Protein AF-U4TTM8-F1 (afdb_monomer_lite)

Secondary structure (DSSP, 8-state):
-HHHHHHHHHTTT-GGG--HHHHHHHHHHHHHHHHHHHHHHHHHHHHHHHHHHHHTT--STHHHHHHHHHHHHHHHHHHHHHHHHHHHHHS---HHHHHHHHHHHHHH-HHHHHHHHHHHHHHHHHHHH-GGGTTTHHHHHHHHHHHHHHHHHHHHHHHHHHT-

Radius of gyration: 18.99 Å; chains: 1; bounding box: 49×31×63 Å

Foldseek 3Di:
DQLVVVLCVVCVPVPVPSPPVNSVVSVVVVVVVLVVLVVVLVVVLVVLVVVLVVLVVDDDPVSVVVNVVSVVCNLLSVQLSLQLSVQCRPVVDDSVVSSVLSVVLCVVDVVLSVVLSVVLVVLVVVCVVVVVCVPPPSVVVNNVSSCVSCVVSVVVVVVVVVVD

Organism: NCBI:txid1231336

Sequence (164 aa):
MRAITELYLDSQSDYQNVKFRKGWAYFKKYFKIANGQFYLFAGIEAVLIFNLVLSTELHGLWVLMIQFILIFAIAAGIVLGGNTLLLVSKFAVDTKNALKLAFGQFLSNFPKFLVTLAGLAGILVASFLWKGLIIFLTVSVMIKWFNHCGQPWYARVDKMLAAA

Structure (mmCIF, N/CA/C/O backbone):
data_AF-U4TTM8-F1
#
_entry.id   AF-U4TTM8-F1
#
loop_
_atom_site.group_PDB
_atom_site.id
_atom_site.type_symbol
_atom_site.label_atom_id
_atom_site.label_alt_id
_atom_site.label_comp_id
_atom_site.label_asym_id
_atom_site.label_entity_id
_atom_site.label_seq_id
_atom_site.pdbx_PDB_ins_code
_atom_site.Cartn_x
_atom_site.Cartn_y
_atom_site.Cartn_z
_atom_site.occupancy
_atom_site.B_iso_or_equiv
_atom_site.auth_seq_id
_atom_site.auth_comp_id
_atom_site.auth_asym_id
_atom_site.auth_atom_id
_atom_site.pdbx_PDB_model_num
ATOM 1 N N . MET A 1 1 ? 3.502 1.917 -17.863 1.00 43.47 1 MET A N 1
ATOM 2 C CA . MET A 1 1 ? 4.950 2.141 -18.080 1.00 43.47 1 MET A CA 1
ATOM 3 C C . MET A 1 1 ? 5.664 0.890 -18.576 1.00 43.47 1 MET A C 1
ATOM 5 O O . MET A 1 1 ? 6.188 0.956 -19.675 1.00 43.47 1 MET A O 1
ATOM 9 N N . ARG A 1 2 ? 5.594 -0.259 -17.881 1.00 55.66 2 ARG A N 1
ATOM 10 C CA . ARG A 1 2 ? 6.285 -1.505 -18.288 1.00 55.66 2 ARG A CA 1
ATOM 11 C C . ARG A 1 2 ? 6.038 -1.937 -19.745 1.00 55.66 2 ARG A C 1
ATOM 13 O O . ARG A 1 2 ? 6.987 -2.236 -20.448 1.00 55.66 2 ARG A O 1
ATOM 20 N N . ALA A 1 3 ? 4.799 -1.854 -20.238 1.00 59.59 3 ALA A N 1
ATOM 21 C CA . ALA A 1 3 ? 4.480 -2.179 -21.636 1.00 59.59 3 ALA A CA 1
ATOM 22 C C . ALA A 1 3 ? 5.205 -1.304 -22.676 1.00 59.59 3 ALA A C 1
ATOM 24 O O . ALA A 1 3 ? 5.539 -1.795 -23.744 1.00 59.59 3 ALA A O 1
ATOM 25 N N . ILE A 1 4 ? 5.440 -0.025 -22.369 1.00 60.06 4 ILE A N 1
ATOM 26 C CA . ILE A 1 4 ? 6.109 0.920 -23.275 1.00 60.06 4 ILE A CA 1
ATOM 27 C C . ILE A 1 4 ? 7.621 0.680 -23.240 1.00 60.06 4 ILE A C 1
ATOM 29 O O . ILE A 1 4 ? 8.254 0.632 -24.286 1.00 60.06 4 ILE A O 1
ATOM 33 N N . THR A 1 5 ? 8.187 0.467 -22.048 1.00 58.94 5 THR A N 1
ATOM 34 C CA . THR A 1 5 ? 9.612 0.159 -21.861 1.00 58.94 5 THR A CA 1
ATOM 35 C C . THR A 1 5 ? 10.009 -1.147 -22.547 1.00 58.94 5 THR A C 1
ATOM 37 O O . THR A 1 5 ? 11.026 -1.199 -23.224 1.00 58.94 5 THR A O 1
ATOM 40 N N . GLU A 1 6 ? 9.182 -2.184 -22.427 1.00 61.50 6 GLU A N 1
ATOM 41 C CA . GLU A 1 6 ? 9.440 -3.498 -23.031 1.00 61.50 6 GLU A CA 1
ATOM 42 C C . GLU A 1 6 ? 9.262 -3.460 -24.551 1.00 61.50 6 GLU A C 1
ATOM 44 O O . GLU A 1 6 ? 10.065 -4.033 -25.272 1.00 61.50 6 GLU A O 1
ATOM 49 N N . LEU A 1 7 ? 8.272 -2.712 -25.056 1.00 61.78 7 LEU A N 1
ATOM 50 C CA . LEU A 1 7 ? 8.115 -2.482 -26.495 1.00 61.78 7 LEU A CA 1
ATOM 51 C C . LEU A 1 7 ? 9.307 -1.715 -27.084 1.00 61.78 7 LEU A C 1
ATOM 53 O O . LEU A 1 7 ? 9.741 -2.017 -28.190 1.00 61.78 7 LEU A O 1
ATOM 57 N N . TYR A 1 8 ? 9.842 -0.742 -26.343 1.00 60.03 8 TYR A N 1
ATOM 58 C CA . TYR A 1 8 ? 11.019 0.024 -26.743 1.00 60.03 8 TYR A CA 1
ATOM 59 C C . TYR A 1 8 ? 12.283 -0.846 -26.779 1.00 60.03 8 TYR A C 1
ATOM 61 O O . TYR A 1 8 ? 12.985 -0.849 -27.790 1.00 60.03 8 TYR A O 1
ATOM 69 N N . LEU A 1 9 ? 12.528 -1.634 -25.726 1.00 64.00 9 LEU A N 1
ATOM 70 C CA . LEU A 1 9 ? 13.671 -2.550 -25.636 1.00 64.00 9 LEU A CA 1
ATOM 71 C C . LEU A 1 9 ? 13.616 -3.664 -26.695 1.00 64.00 9 LEU A C 1
ATO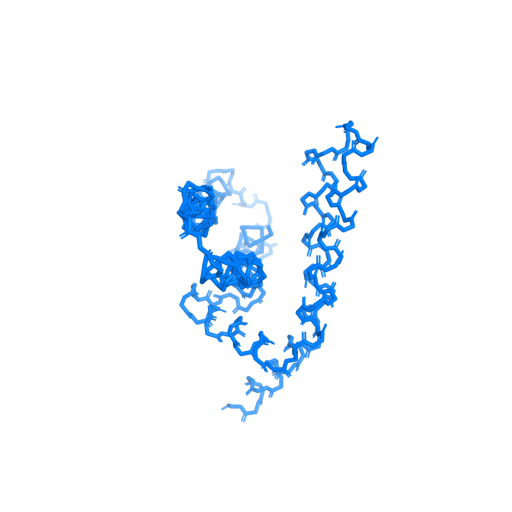M 73 O O . LEU A 1 9 ? 14.630 -3.950 -27.326 1.00 64.00 9 LEU A O 1
ATOM 77 N N . ASP A 1 10 ? 12.435 -4.239 -26.938 1.00 63.81 10 ASP A N 1
ATOM 78 C CA . ASP A 1 10 ? 12.226 -5.292 -27.944 1.00 63.81 10 ASP A CA 1
ATOM 79 C C . ASP A 1 10 ? 12.339 -4.758 -29.386 1.00 63.81 10 ASP A C 1
ATOM 81 O O . ASP A 1 10 ? 12.662 -5.496 -30.312 1.00 63.81 10 ASP A O 1
ATOM 85 N N . SER A 1 11 ? 12.113 -3.454 -29.589 1.00 60.31 11 SER A N 1
ATOM 86 C CA . SER A 1 11 ? 12.232 -2.806 -30.903 1.00 60.31 11 SER A CA 1
ATOM 87 C C . SER A 1 11 ? 13.656 -2.387 -31.294 1.00 60.31 11 SER A C 1
ATOM 89 O O . SER A 1 11 ? 13.826 -1.888 -32.402 1.00 60.31 11 SER A O 1
ATOM 91 N N . GLN A 1 12 ? 14.666 -2.551 -30.422 1.00 57.47 12 GLN A N 1
ATOM 92 C CA . GLN A 1 12 ? 16.064 -2.121 -30.646 1.00 57.47 12 GLN A CA 1
ATOM 93 C C . GLN A 1 12 ? 16.212 -0.751 -31.349 1.00 57.47 12 GLN A C 1
ATOM 95 O O . GLN A 1 12 ? 17.080 -0.562 -32.195 1.00 57.47 12 GLN A O 1
ATOM 100 N N . SER A 1 13 ? 15.378 0.232 -30.992 1.00 51.56 13 SER A N 1
ATOM 101 C CA . SER A 1 13 ? 15.386 1.579 -31.586 1.00 51.56 13 SER A CA 1
ATOM 102 C C . SER A 1 13 ? 14.857 1.715 -33.031 1.00 51.56 13 SER A C 1
ATOM 104 O O . SER A 1 13 ? 14.935 2.816 -33.578 1.00 51.56 13 SER A O 1
ATOM 106 N N . ASP A 1 14 ? 14.242 0.688 -33.631 1.00 54.22 14 ASP A N 1
ATOM 107 C CA . ASP A 1 14 ? 13.519 0.810 -34.908 1.00 54.22 14 ASP A CA 1
ATOM 108 C C . ASP A 1 14 ? 12.007 1.002 -34.680 1.00 54.22 14 ASP A C 1
ATOM 110 O O . ASP A 1 14 ? 11.173 0.097 -34.802 1.00 54.22 14 ASP A O 1
ATOM 114 N N . TYR A 1 15 ? 11.650 2.234 -34.307 1.00 54.56 15 TYR A N 1
ATOM 115 C CA . TYR A 1 15 ? 10.266 2.647 -34.043 1.00 54.56 15 TYR A CA 1
ATOM 116 C C . TYR A 1 15 ? 9.350 2.518 -35.270 1.00 54.56 15 TYR A C 1
ATOM 118 O O . TYR A 1 15 ? 8.134 2.391 -35.109 1.00 54.56 15 TYR A O 1
ATOM 126 N N . GLN A 1 16 ? 9.909 2.536 -36.487 1.00 54.78 16 GLN A N 1
ATOM 127 C CA . GLN A 1 16 ? 9.131 2.500 -37.729 1.00 54.78 16 GLN A CA 1
ATOM 128 C C . GLN A 1 16 ? 8.514 1.118 -37.998 1.00 54.78 16 GLN A C 1
ATOM 130 O O . GLN A 1 16 ? 7.527 1.016 -38.725 1.00 54.78 16 GLN A O 1
ATOM 135 N N . ASN A 1 17 ? 9.020 0.065 -37.345 1.00 53.56 17 ASN A N 1
ATOM 136 C CA . ASN A 1 17 ? 8.536 -1.310 -37.486 1.00 53.56 17 ASN A CA 1
ATOM 137 C C . ASN A 1 17 ? 7.668 -1.807 -36.314 1.00 53.56 17 ASN A C 1
ATOM 139 O O . ASN A 1 17 ? 7.246 -2.975 -36.286 1.00 53.56 17 ASN A O 1
ATOM 143 N N . VAL A 1 18 ? 7.325 -0.933 -35.361 1.00 57.97 18 VAL A N 1
ATOM 144 C CA . VAL A 1 18 ? 6.420 -1.258 -34.251 1.00 57.97 18 VAL A CA 1
ATOM 145 C C . VAL A 1 18 ? 4.980 -1.342 -34.767 1.00 57.97 18 VAL A C 1
ATOM 147 O O . VAL A 1 18 ? 4.190 -0.403 -34.706 1.00 57.97 18 VAL A O 1
ATOM 150 N N . LYS A 1 19 ? 4.605 -2.512 -35.294 1.00 68.06 19 LYS A N 1
ATOM 151 C CA . LYS A 1 19 ? 3.229 -2.780 -35.734 1.00 68.06 19 LYS A CA 1
ATOM 152 C C . LYS A 1 19 ? 2.271 -2.621 -34.549 1.00 68.06 19 LYS A C 1
ATOM 154 O O . LYS A 1 19 ? 2.474 -3.250 -33.510 1.00 68.06 19 LYS A O 1
ATOM 159 N N . PHE A 1 20 ? 1.168 -1.889 -34.740 1.00 69.00 20 PHE A N 1
ATOM 160 C CA . PHE A 1 20 ? 0.094 -1.708 -33.745 1.00 69.00 20 PHE A CA 1
ATOM 161 C C . PHE A 1 20 ? -0.328 -3.030 -33.081 1.00 69.00 20 PHE A C 1
ATOM 163 O O . PHE A 1 20 ? -0.542 -3.095 -31.874 1.00 69.00 20 PHE A O 1
ATOM 170 N N . ARG A 1 21 ? -0.344 -4.129 -33.848 1.00 71.69 21 ARG A N 1
ATOM 171 C CA . ARG A 1 21 ? -0.633 -5.484 -33.357 1.00 71.69 21 ARG A CA 1
ATOM 172 C C . ARG A 1 21 ? 0.342 -5.972 -32.271 1.00 71.69 21 ARG A C 1
ATOM 174 O O . ARG A 1 21 ? -0.111 -6.603 -31.319 1.00 71.69 21 ARG A O 1
ATOM 181 N N . LYS A 1 22 ? 1.646 -5.684 -32.387 1.00 68.69 22 LYS A N 1
ATOM 182 C CA . LYS A 1 22 ? 2.652 -6.016 -31.359 1.00 68.69 22 LYS A CA 1
ATOM 183 C C . LYS A 1 22 ? 2.452 -5.148 -30.116 1.00 68.69 22 LYS A C 1
ATOM 185 O O . LYS A 1 22 ? 2.319 -5.690 -29.024 1.00 68.69 22 LYS A O 1
ATOM 190 N N . GLY A 1 23 ? 2.317 -3.830 -30.284 1.00 67.44 23 GLY A N 1
ATOM 191 C CA . GLY A 1 23 ? 2.039 -2.912 -29.170 1.00 67.44 23 GLY A CA 1
ATOM 192 C C . GLY A 1 23 ? 0.760 -3.274 -28.400 1.00 67.44 23 GLY A C 1
ATOM 193 O O . GLY A 1 23 ? 0.754 -3.302 -27.171 1.00 67.44 23 GLY A O 1
ATOM 194 N N . TRP A 1 24 ? -0.301 -3.663 -29.112 1.00 72.88 24 TRP A N 1
ATOM 195 C CA . TRP A 1 24 ? -1.562 -4.112 -28.519 1.00 72.88 24 TRP A CA 1
ATOM 196 C C . TRP A 1 24 ? -1.434 -5.437 -27.757 1.00 72.88 24 TRP A C 1
ATOM 198 O O . TRP A 1 24 ? -2.046 -5.603 -26.700 1.00 72.88 24 TRP A O 1
ATOM 208 N N . ALA A 1 25 ? -0.620 -6.376 -28.250 1.00 76.88 25 ALA A N 1
ATOM 209 C CA . ALA A 1 25 ? -0.336 -7.627 -27.549 1.00 76.88 25 ALA A CA 1
ATOM 210 C C . ALA A 1 25 ? 0.423 -7.379 -26.234 1.00 76.88 25 ALA A C 1
ATOM 212 O O . ALA A 1 25 ? 0.037 -7.917 -25.193 1.00 76.88 25 ALA A O 1
ATOM 213 N N . TYR A 1 26 ? 1.437 -6.509 -26.257 1.00 69.06 26 TYR A N 1
ATOM 214 C CA . TYR A 1 26 ? 2.163 -6.082 -25.059 1.00 69.06 26 TYR A CA 1
ATOM 215 C C . TYR A 1 26 ? 1.251 -5.360 -24.063 1.00 69.06 26 TYR A C 1
ATOM 217 O O . TYR A 1 26 ? 1.244 -5.701 -22.878 1.00 69.06 26 TYR A O 1
ATOM 225 N N . PHE A 1 27 ? 0.421 -4.426 -24.538 1.00 73.94 27 PHE A N 1
ATOM 226 C CA . PHE A 1 27 ? -0.568 -3.744 -23.706 1.00 73.94 27 PHE A CA 1
ATOM 227 C C . PHE A 1 27 ? -1.496 -4.746 -23.014 1.00 73.94 27 PHE A C 1
ATOM 229 O O . PHE A 1 27 ? -1.581 -4.745 -21.790 1.00 73.94 27 PHE A O 1
ATOM 236 N N . LYS A 1 28 ? -2.122 -5.661 -23.764 1.00 76.31 28 LYS A N 1
ATOM 237 C CA . LYS A 1 28 ? -3.022 -6.681 -23.203 1.00 76.31 28 LYS A CA 1
ATOM 238 C C . LYS A 1 28 ? -2.332 -7.592 -22.189 1.00 76.31 28 LYS A C 1
ATOM 240 O O . LYS A 1 28 ? -2.923 -7.890 -21.152 1.00 76.31 28 LYS A O 1
ATOM 245 N N . LYS A 1 29 ? -1.096 -8.023 -22.464 1.00 76.56 29 LYS A N 1
ATOM 246 C CA . LYS A 1 29 ? -0.323 -8.890 -21.562 1.00 76.56 29 LYS A CA 1
ATOM 247 C C . LYS A 1 29 ? -0.088 -8.204 -20.218 1.00 76.56 29 LYS A C 1
ATOM 249 O O . LYS A 1 29 ? -0.461 -8.751 -19.181 1.00 76.56 29 LYS A O 1
ATOM 254 N N . TYR A 1 30 ? 0.470 -6.995 -20.225 1.00 73.88 30 TYR A N 1
ATOM 255 C CA . TYR A 1 30 ? 0.749 -6.273 -18.983 1.00 73.88 30 TYR A CA 1
ATOM 256 C C . TYR A 1 30 ? -0.513 -5.740 -18.308 1.00 73.88 30 TYR A C 1
ATOM 258 O O . TYR A 1 30 ? -0.546 -5.694 -17.085 1.00 73.88 30 TYR A O 1
ATOM 266 N N . PHE A 1 31 ? -1.565 -5.414 -19.061 1.00 75.94 31 PHE A N 1
ATOM 267 C CA . PHE A 1 31 ? -2.865 -5.047 -18.501 1.00 75.94 31 PHE A CA 1
ATOM 268 C C . PHE A 1 31 ? -3.478 -6.213 -17.719 1.00 75.94 31 PHE A C 1
ATOM 270 O O . PHE A 1 31 ? -3.911 -6.032 -16.587 1.00 75.94 31 PHE A O 1
ATOM 277 N N . LYS A 1 32 ? -3.438 -7.438 -18.265 1.00 77.38 32 LYS A N 1
ATOM 278 C CA . LYS A 1 32 ? -3.935 -8.632 -17.567 1.00 77.38 32 LYS A CA 1
ATOM 279 C C . LYS A 1 32 ? -3.116 -8.950 -16.314 1.00 77.38 32 LYS A C 1
ATOM 281 O O . LYS A 1 32 ? -3.699 -9.262 -15.282 1.00 77.38 32 LYS A O 1
ATOM 286 N N . ILE A 1 33 ? -1.786 -8.856 -16.392 1.00 79.62 33 ILE A N 1
ATOM 287 C CA . ILE A 1 33 ? -0.898 -9.117 -15.247 1.00 79.62 33 ILE A CA 1
ATOM 288 C C . ILE A 1 33 ? -1.099 -8.060 -14.153 1.00 79.62 33 ILE A C 1
ATOM 290 O O . ILE A 1 33 ? -1.315 -8.420 -12.999 1.00 79.62 33 ILE A O 1
ATOM 294 N N . ALA A 1 34 ? -1.083 -6.773 -14.511 1.00 75.69 34 ALA A N 1
ATOM 295 C CA . ALA A 1 34 ? -1.257 -5.678 -13.560 1.00 75.69 34 ALA A CA 1
ATOM 296 C C . ALA A 1 34 ? -2.642 -5.714 -12.899 1.00 75.69 34 ALA A C 1
ATOM 298 O O . ALA A 1 34 ? -2.740 -5.591 -11.680 1.00 75.69 34 ALA A O 1
ATOM 299 N N . ASN A 1 35 ? -3.704 -5.966 -13.671 1.00 83.69 35 ASN A N 1
ATOM 300 C CA . ASN A 1 35 ? -5.048 -6.107 -13.112 1.00 83.69 35 ASN A CA 1
ATOM 301 C C . ASN A 1 35 ? -5.176 -7.361 -12.249 1.00 83.69 35 ASN A C 1
ATOM 303 O O . ASN A 1 35 ? -5.816 -7.307 -11.210 1.00 83.69 35 ASN A O 1
ATOM 307 N N . GLY A 1 36 ? -4.546 -8.477 -12.628 1.00 85.81 36 GLY A N 1
ATOM 308 C CA . GLY A 1 36 ? -4.525 -9.683 -11.800 1.00 85.81 36 GLY A CA 1
ATOM 309 C C . GLY A 1 36 ? -3.891 -9.432 -10.430 1.00 85.81 36 GLY A C 1
ATOM 310 O O . GLY A 1 36 ? -4.448 -9.833 -9.412 1.00 85.81 36 GLY A O 1
ATOM 311 N N . GLN A 1 37 ? -2.767 -8.712 -10.391 1.00 86.06 37 GLN A N 1
ATOM 312 C CA . GLN A 1 37 ? -2.127 -8.308 -9.136 1.00 86.06 37 GLN A CA 1
ATOM 313 C C . GLN A 1 37 ? -3.006 -7.337 -8.338 1.00 86.06 37 GLN A C 1
ATOM 315 O O . GLN A 1 37 ? -3.161 -7.510 -7.132 1.00 86.06 37 GLN A O 1
ATOM 320 N N . PHE A 1 38 ? -3.614 -6.350 -9.000 1.00 86.12 38 PHE A N 1
ATOM 321 C CA . PHE A 1 38 ? -4.546 -5.424 -8.360 1.00 86.12 38 PHE A CA 1
ATOM 322 C C . PHE A 1 38 ? -5.731 -6.158 -7.725 1.00 86.12 38 PHE A C 1
ATOM 324 O O . PHE A 1 38 ? -5.999 -5.958 -6.546 1.00 86.12 38 PHE A O 1
ATOM 331 N N . TYR A 1 39 ? -6.401 -7.046 -8.466 1.00 88.25 39 TYR A N 1
ATOM 332 C CA . TYR A 1 39 ? -7.545 -7.806 -7.963 1.00 88.25 39 TYR A CA 1
ATOM 333 C C . TYR A 1 39 ? -7.168 -8.775 -6.845 1.00 88.25 39 TYR A C 1
ATOM 335 O O . TYR A 1 39 ? -7.977 -8.986 -5.947 1.00 88.25 39 TYR A O 1
ATOM 343 N N . LEU A 1 40 ? -5.951 -9.327 -6.854 1.00 91.12 40 LEU A N 1
ATOM 344 C CA . LEU A 1 40 ? -5.458 -10.143 -5.745 1.00 91.12 40 LEU A CA 1
ATOM 345 C C . LEU A 1 40 ? -5.407 -9.331 -4.444 1.00 91.12 40 LEU A C 1
ATOM 347 O O . LEU A 1 40 ? -5.981 -9.748 -3.442 1.00 91.12 40 LEU A O 1
ATOM 351 N N . PHE A 1 41 ? -4.757 -8.164 -4.466 1.00 90.50 41 PHE A N 1
ATOM 352 C CA . PHE A 1 41 ? -4.688 -7.303 -3.284 1.00 90.50 41 PHE A CA 1
ATOM 353 C C . PHE A 1 41 ? -6.065 -6.750 -2.909 1.00 90.50 41 PHE A C 1
ATOM 355 O O . PHE A 1 41 ? -6.440 -6.814 -1.746 1.00 90.50 41 PHE A O 1
ATOM 362 N N . ALA A 1 42 ? -6.860 -6.302 -3.883 1.00 90.81 42 ALA A N 1
ATOM 363 C CA . ALA A 1 42 ? -8.216 -5.818 -3.638 1.00 90.81 42 ALA A CA 1
ATOM 364 C C . ALA A 1 42 ? -9.125 -6.898 -3.029 1.00 90.81 42 ALA A C 1
ATOM 366 O O . ALA A 1 42 ? -9.948 -6.585 -2.177 1.00 90.81 42 ALA A O 1
ATOM 367 N N . GLY A 1 43 ? -8.967 -8.165 -3.425 1.00 95.94 43 GLY A N 1
ATOM 368 C CA . GLY A 1 43 ? -9.696 -9.288 -2.839 1.00 95.94 43 GLY A CA 1
ATOM 369 C C . GLY A 1 43 ? -9.321 -9.531 -1.377 1.00 95.94 43 GLY A C 1
ATOM 370 O O . GLY A 1 43 ? -10.206 -9.711 -0.546 1.00 95.94 43 GLY A O 1
ATOM 371 N N . ILE A 1 44 ? -8.026 -9.476 -1.046 1.00 95.44 44 ILE A N 1
ATOM 372 C CA . ILE A 1 44 ? -7.549 -9.576 0.345 1.00 95.44 44 ILE A CA 1
ATOM 373 C C . ILE A 1 44 ? -8.118 -8.424 1.185 1.00 95.44 44 ILE A C 1
ATOM 375 O O . ILE A 1 44 ? -8.683 -8.667 2.249 1.00 95.44 44 ILE A O 1
ATOM 379 N N . GLU A 1 45 ? -8.033 -7.190 0.685 1.00 95.38 45 GLU A N 1
ATOM 380 C CA . GLU A 1 45 ? -8.590 -6.011 1.359 1.00 95.38 45 GLU A CA 1
ATOM 381 C C . GLU A 1 45 ? -10.105 -6.121 1.553 1.00 95.38 45 GLU A C 1
ATOM 383 O O . GLU A 1 45 ? -10.610 -5.843 2.637 1.00 95.38 45 GLU A O 1
ATOM 388 N N . ALA A 1 46 ? -10.843 -6.585 0.540 1.00 97.12 46 ALA A N 1
ATOM 389 C CA . ALA A 1 46 ? -12.287 -6.771 0.636 1.00 97.12 46 ALA A CA 1
ATOM 390 C C . ALA A 1 46 ? -12.662 -7.770 1.740 1.00 97.12 46 ALA A C 1
ATOM 392 O O . ALA A 1 46 ? -13.589 -7.511 2.505 1.00 97.12 46 ALA A O 1
ATOM 393 N N . VAL A 1 47 ? -11.918 -8.875 1.869 1.00 97.94 47 VAL A N 1
ATOM 394 C CA . VAL A 1 47 ? -12.116 -9.850 2.953 1.00 97.94 47 VAL A CA 1
ATOM 395 C C . VAL A 1 47 ? -11.825 -9.219 4.315 1.00 97.94 47 VAL A C 1
ATOM 397 O O . VAL A 1 47 ? -12.605 -9.407 5.247 1.00 97.94 47 VAL A O 1
ATOM 400 N N . LEU A 1 48 ? -10.740 -8.453 4.453 1.00 97.81 48 LEU A N 1
ATOM 401 C CA . LEU A 1 48 ? -10.392 -7.800 5.719 1.00 97.81 48 LEU A CA 1
ATOM 402 C C . LEU A 1 48 ? -11.421 -6.739 6.126 1.00 97.81 48 LEU A C 1
ATOM 404 O O . LEU A 1 48 ? -11.851 -6.715 7.277 1.00 97.81 48 LEU A O 1
ATOM 408 N N . ILE A 1 49 ? -11.859 -5.903 5.183 1.00 97.50 49 ILE A N 1
ATOM 409 C CA . ILE A 1 49 ? -12.900 -4.892 5.402 1.00 97.50 49 ILE A CA 1
ATOM 410 C C . ILE A 1 49 ? -14.223 -5.564 5.768 1.00 97.50 49 ILE A C 1
ATOM 412 O O . ILE A 1 49 ? -14.887 -5.130 6.705 1.00 97.50 49 ILE A O 1
ATOM 416 N N . PHE A 1 50 ? -14.592 -6.645 5.079 1.00 97.69 50 PHE A N 1
ATOM 417 C CA . PHE A 1 50 ? -15.791 -7.411 5.410 1.00 97.69 50 PHE A CA 1
ATOM 418 C C . PHE A 1 50 ? -15.738 -7.954 6.845 1.00 97.69 50 PHE A C 1
ATOM 420 O O . PHE A 1 50 ? -16.700 -7.799 7.592 1.00 97.69 50 PHE A O 1
ATOM 427 N N . ASN A 1 51 ? -14.597 -8.508 7.268 1.00 97.38 51 ASN A N 1
ATOM 428 C CA . ASN A 1 51 ? -14.405 -8.955 8.651 1.00 97.38 51 ASN A CA 1
ATOM 429 C C . ASN A 1 51 ? -14.434 -7.792 9.655 1.00 97.38 51 ASN A C 1
ATOM 431 O O . ASN A 1 51 ? -14.942 -7.956 10.761 1.00 97.38 51 ASN A O 1
ATOM 435 N N . LEU A 1 52 ? -13.924 -6.613 9.284 1.00 97.12 52 LEU A N 1
ATOM 436 C CA . LEU A 1 52 ? -13.998 -5.419 10.127 1.00 97.12 52 LEU A CA 1
ATOM 437 C C . LEU A 1 52 ? -15.451 -4.982 10.331 1.00 97.12 52 LEU A C 1
ATOM 439 O O . LEU A 1 52 ? -15.842 -4.709 11.463 1.00 97.12 52 LEU A O 1
ATOM 443 N N . VAL A 1 53 ? -16.259 -4.984 9.270 1.00 96.75 53 VAL A N 1
ATOM 444 C CA . VAL A 1 53 ? -17.700 -4.711 9.355 1.00 96.75 53 VAL A CA 1
ATOM 445 C C . 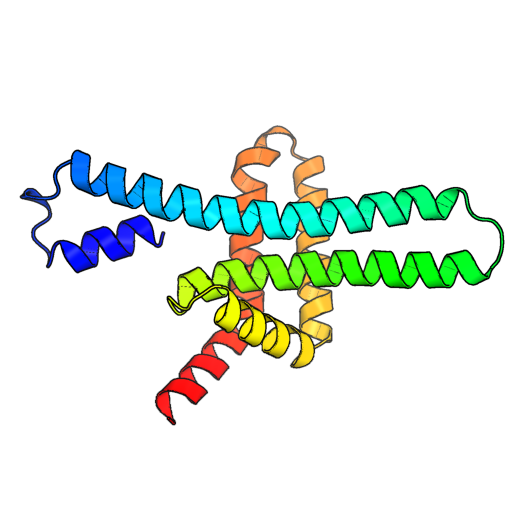VAL A 1 53 ? -18.395 -5.758 10.225 1.00 96.75 53 VAL A C 1
ATOM 447 O O . VAL A 1 53 ? -19.085 -5.383 11.166 1.00 96.75 53 VAL A O 1
ATOM 450 N N . LEU A 1 54 ? -18.147 -7.052 10.001 1.00 96.44 54 LEU A N 1
ATOM 451 C CA . LEU A 1 54 ? -18.737 -8.132 10.801 1.00 96.44 54 LEU A CA 1
ATOM 452 C C . LEU A 1 54 ? -18.362 -8.035 12.288 1.00 96.44 54 LEU A C 1
ATOM 454 O O . LEU A 1 54 ? -19.178 -8.310 13.163 1.00 96.44 54 LEU A O 1
ATOM 458 N N . SER A 1 55 ? -17.144 -7.582 12.598 1.00 96.25 55 SER A N 1
ATOM 459 C CA . SER A 1 55 ? -16.706 -7.414 13.987 1.00 96.25 55 SER A CA 1
ATOM 460 C C . SER A 1 55 ? -17.553 -6.408 14.777 1.00 96.25 55 SER A C 1
ATOM 462 O O . SER A 1 55 ? -17.560 -6.466 16.002 1.00 96.25 55 SER A O 1
ATOM 464 N N . THR A 1 56 ? -18.278 -5.501 14.108 1.00 93.81 56 THR A N 1
ATOM 465 C CA . THR A 1 56 ? -19.162 -4.524 14.770 1.00 93.81 56 THR A CA 1
ATOM 466 C C . THR A 1 56 ? -20.408 -5.149 15.393 1.00 93.81 56 THR A C 1
ATOM 468 O O . THR A 1 56 ? -20.999 -4.551 16.289 1.00 93.81 56 THR A O 1
ATOM 471 N N . GLU A 1 57 ? -20.776 -6.360 14.973 1.00 95.19 57 GLU A N 1
ATOM 472 C CA . GLU A 1 57 ? -21.909 -7.108 15.525 1.00 95.19 57 GLU A CA 1
ATOM 473 C C . GLU A 1 57 ? -21.532 -7.875 16.804 1.00 95.19 57 GLU A C 1
ATOM 475 O O . GLU A 1 57 ? -22.396 -8.381 17.517 1.00 95.19 57 GLU A O 1
ATOM 480 N N . LEU A 1 58 ? -20.235 -7.975 17.112 1.00 93.69 58 LEU A N 1
ATOM 481 C CA . LEU A 1 58 ? -19.734 -8.683 18.285 1.00 93.69 58 LEU A CA 1
ATOM 482 C C . LEU A 1 58 ? -19.791 -7.791 19.532 1.00 93.69 58 LEU A C 1
ATOM 484 O O . LEU A 1 58 ? -19.538 -6.587 19.481 1.00 93.69 58 LEU A O 1
ATOM 488 N N . HIS A 1 59 ? -20.047 -8.403 20.689 1.00 91.00 59 HIS A N 1
ATOM 489 C CA . HIS A 1 59 ? -20.102 -7.706 21.973 1.00 91.00 59 HIS A CA 1
ATOM 490 C C . HIS A 1 59 ? -18.902 -8.045 22.872 1.00 91.00 59 HIS A C 1
ATOM 492 O O . HIS A 1 59 ? -18.499 -9.203 23.007 1.00 91.00 59 HIS A O 1
ATOM 498 N N . GLY A 1 60 ? -18.362 -7.023 23.542 1.00 92.56 60 GLY A N 1
ATOM 499 C CA . GLY A 1 60 ? -17.316 -7.150 24.562 1.00 92.56 60 GLY A CA 1
ATOM 500 C C . GLY A 1 60 ? -16.040 -6.362 24.255 1.00 92.56 60 GLY A C 1
ATOM 501 O O . GLY A 1 60 ? -15.748 -6.025 23.114 1.00 92.56 60 GLY A O 1
ATOM 502 N N . LEU A 1 61 ? -15.242 -6.080 25.292 1.00 92.12 61 LEU A N 1
ATOM 503 C CA . LEU A 1 61 ? -14.020 -5.264 25.174 1.00 92.12 61 LEU A CA 1
ATOM 504 C C . LEU A 1 61 ? -12.937 -5.892 24.276 1.00 92.12 61 LEU A C 1
ATOM 506 O O . LEU A 1 61 ? -12.164 -5.171 23.653 1.00 92.12 61 LEU A O 1
ATOM 510 N N . TRP A 1 62 ? -12.898 -7.223 24.163 1.00 92.75 62 TRP A N 1
ATOM 511 C CA . TRP A 1 62 ? -11.964 -7.950 23.291 1.00 92.75 62 TRP A CA 1
ATOM 512 C C . TRP A 1 62 ? -12.170 -7.641 21.798 1.00 92.75 62 TRP A C 1
ATOM 514 O O . TRP A 1 62 ? -11.230 -7.757 21.012 1.00 92.75 62 TRP A O 1
ATOM 524 N N . VAL A 1 63 ? -13.365 -7.181 21.408 1.00 94.94 63 VAL A N 1
ATOM 525 C CA . VAL A 1 63 ? -13.683 -6.778 20.030 1.00 94.94 63 VAL A CA 1
ATOM 526 C C . VAL A 1 63 ? -12.824 -5.591 19.590 1.00 94.94 63 VAL A C 1
ATOM 528 O O . VAL A 1 63 ? -12.391 -5.545 18.441 1.00 94.94 63 VAL A O 1
ATOM 531 N N . LEU A 1 64 ? -12.477 -4.682 20.510 1.00 94.94 64 LEU A N 1
ATOM 532 C CA . LEU A 1 64 ? -11.584 -3.555 20.215 1.00 94.94 64 LEU A CA 1
ATOM 533 C C . LEU A 1 64 ? -10.198 -4.030 19.761 1.00 94.94 64 LEU A C 1
ATOM 535 O O . LEU A 1 64 ? -9.618 -3.461 18.838 1.00 94.94 64 LEU A O 1
ATOM 539 N N . MET A 1 65 ? -9.680 -5.102 20.369 1.00 96.19 65 MET A N 1
ATOM 540 C CA . MET A 1 65 ? -8.402 -5.695 19.968 1.00 96.19 65 MET A CA 1
ATOM 541 C C . MET A 1 65 ? -8.483 -6.271 18.549 1.00 96.19 65 MET A C 1
ATOM 543 O O . MET A 1 65 ? -7.565 -6.083 17.753 1.00 96.19 65 MET A O 1
ATOM 547 N N . ILE A 1 66 ? -9.593 -6.925 18.206 1.00 95.50 66 ILE A N 1
ATOM 548 C CA . ILE A 1 66 ? -9.817 -7.468 16.860 1.00 95.50 66 ILE A CA 1
ATOM 549 C C . ILE A 1 66 ? -9.921 -6.351 15.828 1.00 95.50 66 ILE A C 1
ATOM 551 O O . ILE A 1 66 ? -9.254 -6.413 14.797 1.00 95.50 66 ILE A O 1
ATOM 555 N N . GLN A 1 67 ? -10.699 -5.308 16.114 1.00 96.62 67 GLN A N 1
ATOM 556 C CA . GLN A 1 67 ? -10.828 -4.148 15.234 1.00 96.62 67 GLN A CA 1
ATOM 557 C C . GLN A 1 67 ? -9.475 -3.478 14.997 1.00 96.62 67 GLN A C 1
ATOM 559 O O . GLN A 1 67 ? -9.142 -3.165 13.857 1.00 96.62 67 GLN A O 1
ATOM 564 N N . PHE A 1 68 ? -8.658 -3.328 16.043 1.00 96.38 68 PHE A N 1
ATOM 565 C CA . PHE A 1 68 ? -7.307 -2.790 15.913 1.00 96.38 68 PHE A CA 1
ATOM 566 C C . PHE A 1 68 ? -6.429 -3.645 14.987 1.00 96.38 68 PHE A C 1
ATOM 568 O O . PHE A 1 68 ? -5.788 -3.106 14.084 1.00 96.38 68 PHE A O 1
ATOM 575 N N . ILE A 1 69 ? -6.434 -4.971 15.163 1.00 96.81 69 ILE A N 1
ATOM 576 C CA . ILE A 1 69 ? -5.677 -5.899 14.307 1.00 96.81 69 ILE A CA 1
ATOM 577 C C . ILE A 1 69 ? -6.158 -5.815 12.855 1.00 96.81 69 ILE A C 1
ATOM 579 O O . ILE A 1 69 ? -5.334 -5.760 11.945 1.00 96.81 69 ILE A O 1
ATOM 583 N N . LEU A 1 70 ? -7.472 -5.769 12.626 1.00 97.31 70 LEU A N 1
ATOM 584 C CA . LEU A 1 70 ? -8.055 -5.682 11.287 1.00 97.31 70 LEU A CA 1
ATOM 585 C C . LEU A 1 70 ? -7.713 -4.356 10.602 1.00 97.31 70 LEU A C 1
ATOM 587 O O . LEU A 1 70 ? -7.262 -4.364 9.460 1.00 97.31 70 LEU A O 1
ATOM 591 N N . ILE A 1 71 ? -7.847 -3.227 11.302 1.00 96.62 71 ILE A N 1
ATOM 592 C CA . ILE A 1 71 ? -7.466 -1.904 10.788 1.00 96.62 71 ILE A CA 1
ATOM 593 C C . ILE A 1 71 ? -5.974 -1.874 10.445 1.00 96.62 71 ILE A C 1
ATOM 595 O O . ILE A 1 71 ? -5.591 -1.386 9.379 1.00 96.62 71 ILE A O 1
ATOM 599 N N . PHE A 1 72 ? -5.126 -2.423 11.317 1.00 95.31 72 PHE A N 1
ATOM 600 C CA . PHE A 1 72 ? -3.695 -2.516 11.056 1.00 95.31 72 PHE A CA 1
ATOM 601 C C . PHE A 1 72 ? -3.391 -3.402 9.843 1.00 95.31 72 PHE A C 1
ATOM 603 O O . PHE A 1 72 ? -2.580 -3.018 9.002 1.00 95.31 72 PHE A O 1
ATOM 610 N N . ALA A 1 73 ? -4.054 -4.554 9.721 1.00 96.38 73 ALA A N 1
ATOM 611 C CA . ALA A 1 73 ? -3.884 -5.469 8.597 1.00 96.38 73 ALA A CA 1
ATOM 612 C C . ALA A 1 73 ? -4.298 -4.827 7.266 1.00 96.38 73 ALA A C 1
ATOM 614 O O . ALA A 1 73 ? -3.562 -4.962 6.293 1.00 96.38 73 ALA A O 1
ATOM 615 N N . ILE A 1 74 ? -5.406 -4.079 7.241 1.00 96.94 74 ILE A N 1
ATOM 616 C CA . ILE A 1 74 ? -5.860 -3.291 6.081 1.00 96.94 74 ILE A CA 1
ATOM 617 C C . ILE A 1 74 ? -4.810 -2.234 5.717 1.00 96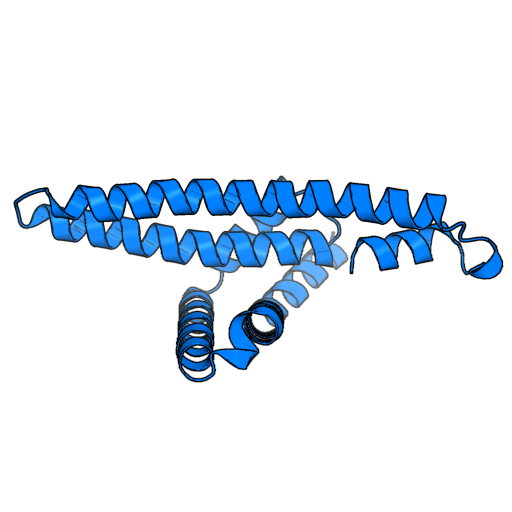.94 74 ILE A C 1
ATOM 619 O O . ILE A 1 74 ? -4.350 -2.146 4.582 1.00 96.94 74 ILE A O 1
ATOM 623 N N . ALA A 1 75 ? -4.356 -1.444 6.694 1.00 95.06 75 ALA A N 1
ATOM 624 C CA . ALA A 1 75 ? -3.352 -0.412 6.447 1.00 95.06 75 ALA A CA 1
ATOM 625 C C . ALA A 1 75 ? -2.029 -1.004 5.924 1.00 95.06 75 ALA A C 1
ATOM 627 O O . ALA A 1 75 ? -1.438 -0.487 4.971 1.00 95.06 75 ALA A O 1
ATOM 628 N N . ALA A 1 76 ? -1.569 -2.103 6.525 1.00 94.44 76 ALA A N 1
ATOM 629 C CA . ALA A 1 76 ? -0.381 -2.824 6.091 1.00 94.44 76 ALA A CA 1
ATOM 630 C C . ALA A 1 76 ? -0.566 -3.430 4.694 1.00 94.44 76 ALA A C 1
ATOM 632 O O . ALA A 1 76 ? 0.337 -3.309 3.869 1.00 94.44 76 ALA A O 1
ATOM 633 N N . GLY A 1 77 ? -1.724 -4.026 4.404 1.00 95.00 77 GLY A N 1
ATOM 634 C CA . GLY A 1 77 ? -2.060 -4.615 3.111 1.00 95.00 77 GLY A CA 1
ATOM 635 C C . GLY A 1 77 ? -2.066 -3.586 1.980 1.00 95.00 77 GLY A C 1
ATOM 636 O O . GLY A 1 77 ? -1.400 -3.803 0.965 1.00 95.00 77 GLY A O 1
ATOM 637 N N . ILE A 1 78 ? -2.660 -2.408 2.198 1.00 93.75 78 ILE A N 1
ATOM 638 C CA . ILE A 1 78 ? -2.634 -1.285 1.248 1.00 93.75 78 ILE A CA 1
ATOM 639 C C . ILE A 1 78 ? -1.192 -0.866 0.945 1.00 93.75 78 ILE A C 1
ATOM 641 O O . ILE A 1 78 ? -0.809 -0.709 -0.220 1.00 93.75 78 ILE A O 1
ATOM 645 N N . VAL A 1 79 ? -0.365 -0.695 1.982 1.00 93.94 79 VAL A N 1
ATOM 646 C CA . VAL A 1 79 ? 1.021 -0.249 1.801 1.00 93.94 79 VAL A CA 1
ATOM 647 C C . VAL A 1 79 ? 1.884 -1.337 1.156 1.00 93.94 79 VAL A C 1
ATOM 649 O O . VAL A 1 79 ? 2.677 -1.038 0.260 1.00 93.94 79 VAL A O 1
ATOM 652 N N . LEU A 1 80 ? 1.734 -2.598 1.561 1.00 93.75 80 LEU A N 1
ATOM 653 C CA . LEU A 1 80 ? 2.452 -3.734 0.981 1.00 93.75 80 LEU A CA 1
ATOM 654 C C . LEU A 1 80 ? 2.047 -3.966 -0.475 1.00 93.75 80 LEU A C 1
ATOM 656 O O . LEU A 1 80 ? 2.923 -4.143 -1.323 1.00 93.75 80 LEU A O 1
ATOM 660 N N . GLY A 1 81 ? 0.754 -3.913 -0.787 1.00 92.44 81 GLY A N 1
ATOM 661 C CA . GLY A 1 81 ? 0.227 -4.053 -2.141 1.00 92.44 81 GLY A CA 1
ATOM 662 C C . GLY A 1 81 ? 0.715 -2.939 -3.060 1.00 92.44 81 GLY A C 1
ATOM 663 O O . GLY A 1 81 ? 1.298 -3.218 -4.111 1.00 92.44 81 GLY A O 1
ATOM 664 N N . GLY A 1 82 ? 0.586 -1.680 -2.629 1.00 91.00 82 GLY A N 1
ATOM 665 C CA . GLY A 1 82 ? 1.077 -0.521 -3.380 1.00 91.00 82 GLY A CA 1
ATOM 666 C C . GLY A 1 82 ? 2.581 -0.590 -3.661 1.00 91.00 82 GLY A C 1
ATOM 667 O O . GLY A 1 82 ? 3.010 -0.440 -4.808 1.00 91.00 82 GLY A O 1
ATOM 668 N N . ASN A 1 83 ? 3.392 -0.905 -2.644 1.00 91.19 83 ASN A N 1
ATOM 669 C CA . ASN A 1 83 ? 4.837 -1.066 -2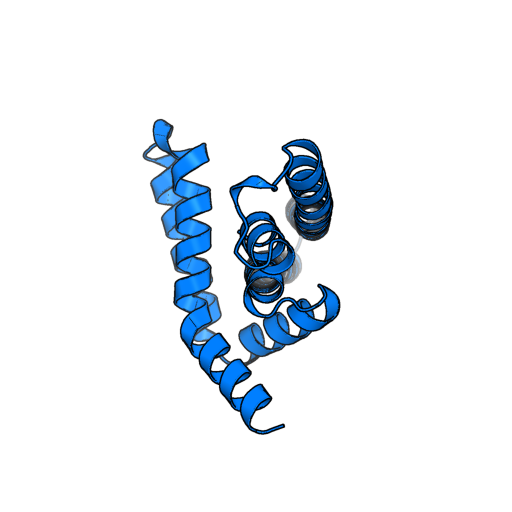.822 1.00 91.19 83 ASN A CA 1
ATOM 670 C C . ASN A 1 83 ? 5.188 -2.270 -3.704 1.00 91.19 83 ASN A C 1
ATOM 672 O O . ASN A 1 83 ? 6.086 -2.161 -4.536 1.00 91.19 83 ASN A O 1
ATOM 676 N N . THR A 1 84 ? 4.475 -3.393 -3.582 1.00 92.50 84 THR A N 1
ATOM 677 C CA . THR A 1 84 ? 4.693 -4.580 -4.426 1.00 92.50 84 THR A CA 1
ATOM 678 C C . THR A 1 84 ? 4.494 -4.240 -5.901 1.00 92.50 84 THR A C 1
ATOM 680 O O . THR A 1 84 ? 5.360 -4.545 -6.718 1.00 92.50 84 THR A O 1
ATOM 683 N N . LEU A 1 85 ? 3.404 -3.550 -6.251 1.00 89.06 85 LEU A N 1
ATOM 684 C CA . LEU A 1 85 ? 3.117 -3.149 -7.635 1.00 89.06 85 LEU A CA 1
ATOM 685 C C . LEU A 1 85 ? 4.202 -2.224 -8.214 1.00 89.06 85 LEU A C 1
ATOM 687 O O . LEU A 1 85 ? 4.598 -2.368 -9.379 1.00 89.06 85 LEU A O 1
ATOM 691 N N . LEU A 1 86 ? 4.729 -1.303 -7.401 1.00 88.81 86 LEU A N 1
ATOM 692 C CA . LEU A 1 86 ? 5.848 -0.452 -7.807 1.00 88.81 86 LEU A CA 1
ATOM 693 C C . LEU A 1 86 ? 7.151 -1.233 -7.966 1.00 88.81 86 LEU A C 1
ATOM 695 O O . LEU A 1 86 ? 7.859 -1.027 -8.948 1.00 88.81 86 LEU A O 1
ATOM 699 N N . LEU A 1 87 ? 7.459 -2.149 -7.049 1.00 89.88 87 LEU A N 1
ATOM 700 C CA . LEU A 1 87 ? 8.680 -2.956 -7.082 1.00 89.88 87 LEU A CA 1
ATOM 701 C C . LEU A 1 87 ? 8.702 -3.917 -8.276 1.00 89.88 87 LEU A C 1
ATOM 703 O O . LEU A 1 87 ? 9.728 -4.013 -8.947 1.00 89.88 87 LEU A O 1
ATOM 707 N N . VAL A 1 88 ? 7.565 -4.545 -8.606 1.00 88.62 88 VAL A N 1
ATOM 708 C CA . VAL A 1 88 ? 7.393 -5.326 -9.848 1.00 88.62 88 VAL A CA 1
ATOM 709 C C . VAL A 1 88 ? 7.713 -4.467 -11.070 1.00 88.62 88 VAL A C 1
ATOM 711 O O . VAL A 1 88 ? 8.338 -4.932 -12.022 1.00 88.62 88 VAL A O 1
ATOM 714 N N . SER A 1 89 ? 7.266 -3.211 -11.071 1.00 83.94 89 SER A N 1
ATOM 715 C CA . SER A 1 89 ? 7.469 -2.307 -12.203 1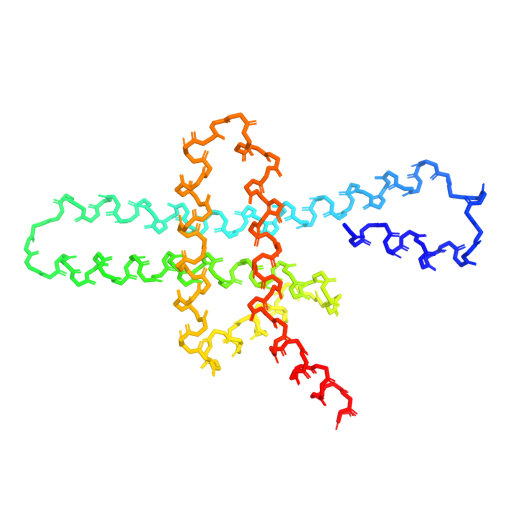.00 83.94 89 SER A CA 1
ATOM 716 C C . SER A 1 89 ? 8.900 -1.774 -12.283 1.00 83.94 89 SER A C 1
ATOM 718 O O . SER A 1 89 ? 9.412 -1.615 -13.386 1.00 83.94 89 SER A O 1
ATOM 720 N N . LYS A 1 90 ? 9.539 -1.504 -11.138 1.00 85.56 90 LYS A N 1
ATOM 721 C CA . LYS A 1 90 ? 10.861 -0.872 -11.056 1.00 85.56 90 LYS A CA 1
ATOM 722 C C . LYS A 1 90 ? 12.011 -1.856 -11.253 1.00 85.56 90 LYS A C 1
ATOM 724 O O . LYS A 1 90 ? 12.927 -1.558 -12.004 1.00 85.56 90 LYS A O 1
ATOM 729 N N . PHE A 1 91 ? 11.948 -3.017 -10.607 1.00 85.81 91 PHE A N 1
ATOM 730 C CA . PHE A 1 91 ? 13.017 -4.021 -10.648 1.00 85.81 91 PHE A CA 1
ATOM 731 C C . PHE A 1 91 ? 12.757 -5.134 -11.669 1.00 85.81 91 PHE A C 1
ATOM 733 O O . PHE A 1 91 ? 13.514 -6.093 -11.735 1.00 85.81 91 PHE A O 1
ATOM 740 N N . ALA A 1 92 ? 11.658 -5.045 -12.426 1.00 82.88 92 ALA A N 1
ATOM 741 C CA . ALA A 1 92 ? 11.212 -6.058 -13.385 1.00 82.88 92 ALA A CA 1
ATOM 742 C C . ALA A 1 92 ? 11.063 -7.488 -12.812 1.00 82.88 92 ALA A C 1
ATOM 744 O O . ALA A 1 92 ? 10.885 -8.434 -13.576 1.00 82.88 92 ALA A O 1
ATOM 745 N N . VAL A 1 93 ? 11.046 -7.645 -11.485 1.00 85.56 93 VAL A N 1
ATOM 746 C CA . VAL A 1 93 ? 10.941 -8.934 -10.788 1.00 85.56 93 VAL A CA 1
ATOM 747 C C . VAL A 1 93 ? 9.512 -9.485 -10.769 1.00 85.56 93 VAL A C 1
ATOM 749 O O . VAL A 1 93 ? 8.532 -8.746 -10.918 1.00 85.56 93 VAL A O 1
ATOM 752 N N . ASP A 1 94 ? 9.390 -10.789 -10.519 1.00 88.38 94 ASP A N 1
ATOM 753 C CA . ASP A 1 94 ? 8.106 -11.451 -10.281 1.00 88.38 94 ASP A CA 1
ATOM 754 C C . ASP A 1 94 ? 7.420 -10.960 -9.000 1.00 88.38 94 ASP A C 1
ATOM 756 O O . ASP A 1 94 ? 8.072 -10.584 -8.020 1.00 88.38 94 ASP A O 1
ATOM 760 N N . THR A 1 95 ? 6.087 -11.067 -8.963 1.00 87.31 95 THR A N 1
ATOM 761 C CA . THR A 1 95 ? 5.243 -10.636 -7.833 1.00 87.31 95 THR A CA 1
ATOM 762 C C . THR A 1 95 ? 5.716 -11.197 -6.493 1.00 87.31 95 THR A C 1
ATOM 764 O O . THR A 1 95 ? 5.711 -10.486 -5.496 1.00 87.31 95 THR A O 1
ATOM 767 N N . LYS A 1 96 ? 6.162 -12.461 -6.452 1.00 90.50 96 LYS A N 1
ATOM 768 C CA . LYS A 1 96 ? 6.627 -13.115 -5.218 1.00 90.50 96 LYS A CA 1
ATOM 769 C C . LYS A 1 96 ? 7.886 -12.452 -4.655 1.00 90.50 96 LYS A C 1
ATOM 771 O O . LYS A 1 96 ? 7.983 -12.246 -3.448 1.00 90.50 96 LYS A O 1
ATOM 776 N N . ASN A 1 97 ? 8.842 -12.112 -5.516 1.00 92.00 97 ASN A N 1
ATOM 777 C CA . ASN A 1 97 ? 10.082 -11.459 -5.099 1.00 92.00 97 ASN A CA 1
ATOM 778 C C . ASN A 1 97 ? 9.836 -9.982 -4.773 1.00 92.00 97 ASN A C 1
ATOM 780 O O . ASN A 1 97 ? 10.339 -9.496 -3.764 1.00 92.00 97 ASN A O 1
ATOM 784 N N . ALA A 1 98 ? 8.982 -9.301 -5.541 1.00 91.12 98 ALA A N 1
ATOM 785 C CA . ALA A 1 98 ? 8.531 -7.953 -5.207 1.00 91.12 98 ALA A CA 1
ATOM 786 C C . ALA A 1 98 ? 7.818 -7.895 -3.850 1.00 91.12 98 ALA A C 1
ATOM 788 O O . ALA A 1 98 ? 8.071 -6.977 -3.079 1.00 91.12 98 ALA A O 1
ATOM 789 N N . LEU A 1 99 ? 6.982 -8.886 -3.530 1.00 92.56 99 LEU A N 1
ATOM 790 C CA . LEU A 1 99 ? 6.293 -8.961 -2.244 1.00 92.56 99 LEU A CA 1
ATOM 791 C C . LEU A 1 99 ? 7.289 -9.131 -1.093 1.00 92.56 99 LEU A C 1
ATOM 793 O O . LEU A 1 99 ? 7.185 -8.433 -0.091 1.00 92.56 99 LEU A O 1
ATOM 797 N N . LYS A 1 100 ? 8.307 -9.989 -1.247 1.00 93.12 100 LYS A N 1
ATOM 798 C CA . LYS A 1 100 ? 9.395 -10.109 -0.258 1.00 93.12 100 LYS A CA 1
ATOM 799 C C . LYS A 1 100 ? 10.134 -8.785 -0.057 1.00 93.12 100 LYS A C 1
ATOM 801 O O . LYS A 1 100 ? 10.403 -8.402 1.077 1.00 93.12 100 LYS A O 1
ATOM 806 N N . LEU A 1 101 ? 10.433 -8.074 -1.144 1.00 92.75 101 LEU A N 1
ATOM 807 C CA . LEU A 1 101 ? 11.063 -6.754 -1.082 1.00 92.75 101 LEU A CA 1
ATOM 808 C C . LEU A 1 101 ? 10.149 -5.715 -0.415 1.00 92.75 101 LEU A C 1
ATOM 810 O O . LEU A 1 101 ? 10.640 -4.902 0.362 1.00 92.75 101 LEU A O 1
ATOM 814 N N . ALA A 1 102 ? 8.838 -5.759 -0.664 1.00 91.44 102 ALA A N 1
ATOM 815 C CA . ALA A 1 102 ? 7.856 -4.890 -0.018 1.00 91.44 102 ALA A CA 1
ATOM 816 C C . ALA A 1 102 ? 7.757 -5.173 1.488 1.00 91.44 102 ALA A C 1
ATOM 818 O O . ALA A 1 102 ? 7.714 -4.239 2.285 1.00 91.44 102 ALA A O 1
ATOM 819 N N . PHE A 1 103 ? 7.802 -6.446 1.891 1.00 92.00 103 PHE A N 1
ATOM 820 C CA . PHE A 1 103 ? 7.905 -6.839 3.297 1.00 92.00 103 PHE A CA 1
ATOM 821 C C . PHE A 1 103 ? 9.200 -6.330 3.936 1.00 92.00 103 PHE A C 1
ATOM 823 O O . PHE A 1 103 ? 9.164 -5.767 5.028 1.00 92.00 103 PHE A O 1
ATOM 830 N N . GLY A 1 104 ? 10.333 -6.457 3.239 1.00 90.94 104 GLY A N 1
ATOM 831 C CA . GLY A 1 104 ? 11.602 -5.877 3.676 1.00 90.94 104 GLY A CA 1
ATOM 832 C C . GLY A 1 104 ? 11.506 -4.362 3.868 1.00 90.94 104 GLY A C 1
ATOM 833 O O . GLY A 1 104 ? 11.929 -3.845 4.899 1.00 90.94 104 GLY A O 1
ATOM 834 N N . GLN A 1 105 ? 10.876 -3.653 2.927 1.00 90.38 105 GLN A N 1
ATOM 835 C CA . GLN A 1 105 ? 10.630 -2.215 3.022 1.00 90.38 105 GLN A CA 1
ATOM 836 C C . GLN A 1 105 ? 9.779 -1.869 4.247 1.00 90.38 105 GLN A C 1
ATOM 838 O O . GLN A 1 105 ? 10.161 -0.992 5.022 1.00 90.38 105 GLN A O 1
ATOM 843 N N . PHE A 1 106 ? 8.661 -2.573 4.430 1.00 89.00 106 PHE A N 1
ATOM 844 C CA . PHE A 1 106 ? 7.723 -2.382 5.533 1.00 89.00 106 PHE A CA 1
ATOM 845 C C . PHE A 1 106 ? 8.394 -2.567 6.900 1.00 89.00 106 PHE A C 1
ATOM 847 O O . PHE A 1 106 ? 8.273 -1.702 7.766 1.00 89.00 106 PHE A O 1
ATOM 854 N N . LEU A 1 107 ? 9.174 -3.638 7.070 1.00 87.38 107 LEU A N 1
ATOM 855 C CA . LEU A 1 107 ? 9.883 -3.926 8.321 1.00 87.38 107 LEU A CA 1
ATOM 856 C C . LEU A 1 107 ? 11.100 -3.019 8.545 1.00 87.38 107 LEU A C 1
ATOM 858 O O . LEU A 1 107 ? 11.503 -2.799 9.683 1.00 87.38 107 LEU A O 1
ATOM 862 N N . SER A 1 108 ? 11.694 -2.476 7.479 1.00 86.38 108 SER A N 1
ATOM 863 C CA . SER A 1 108 ? 12.912 -1.667 7.595 1.00 86.38 108 SER A CA 1
ATOM 864 C C . SER A 1 108 ? 12.699 -0.312 8.269 1.00 86.38 108 SER A C 1
ATOM 866 O O . SER A 1 108 ? 13.656 0.256 8.797 1.00 86.38 108 SER A O 1
ATOM 868 N N . ASN A 1 109 ? 11.490 0.255 8.193 1.00 84.44 109 ASN A N 1
ATOM 869 C CA . ASN A 1 109 ? 11.225 1.594 8.706 1.00 84.44 109 ASN A CA 1
ATOM 870 C C . ASN A 1 109 ? 9.729 1.823 8.986 1.00 84.44 109 ASN A C 1
ATOM 872 O O . ASN A 1 109 ? 8.981 2.294 8.125 1.00 84.44 109 ASN A O 1
ATOM 876 N N . PHE A 1 110 ? 9.315 1.543 10.222 1.00 83.75 110 PHE A N 1
ATOM 877 C CA . PHE A 1 110 ? 7.936 1.746 10.669 1.00 83.75 110 PHE A CA 1
ATOM 878 C C . PHE A 1 110 ? 7.453 3.214 10.576 1.00 83.75 110 PHE A C 1
ATOM 880 O O . PHE A 1 110 ? 6.341 3.440 10.099 1.00 83.75 110 PHE A O 1
ATOM 887 N N . PRO A 1 111 ? 8.261 4.244 10.908 1.00 89.31 111 PRO A N 1
ATOM 888 C CA . PRO A 1 111 ? 7.857 5.636 10.683 1.00 89.31 111 PRO A CA 1
ATOM 889 C C . PRO A 1 111 ? 7.512 5.953 9.223 1.00 89.31 111 PRO A C 1
ATOM 891 O O . PRO A 1 111 ? 6.538 6.653 8.955 1.00 89.31 111 PRO A O 1
ATOM 894 N N . LYS A 1 112 ? 8.255 5.405 8.253 1.00 88.56 112 LYS A N 1
ATOM 895 C CA . LYS A 1 112 ? 7.930 5.580 6.827 1.00 88.56 112 LYS A CA 1
ATOM 896 C C . LYS A 1 112 ? 6.614 4.923 6.444 1.00 88.56 112 LYS A C 1
ATOM 898 O O . LYS A 1 112 ? 5.918 5.462 5.587 1.00 88.56 112 LYS A O 1
ATOM 903 N N . PHE A 1 113 ? 6.260 3.799 7.065 1.00 89.31 113 PHE A N 1
ATOM 904 C CA . PHE A 1 113 ? 4.933 3.210 6.904 1.00 89.31 113 PHE A CA 1
ATOM 905 C C . PHE A 1 113 ? 3.840 4.194 7.355 1.00 89.31 113 PHE A C 1
ATOM 907 O O . PHE A 1 113 ? 2.931 4.475 6.575 1.00 89.31 113 PHE A O 1
ATOM 914 N N . LEU A 1 114 ? 3.984 4.804 8.538 1.00 91.62 114 LEU A N 1
ATOM 915 C CA . LEU A 1 114 ? 3.027 5.798 9.045 1.00 91.62 114 LEU A CA 1
ATOM 916 C C . LEU A 1 114 ? 2.935 7.040 8.148 1.00 91.62 114 LEU A C 1
ATOM 918 O O . LEU A 1 114 ? 1.835 7.488 7.839 1.00 91.62 114 LEU A O 1
ATOM 922 N N . VAL A 1 115 ? 4.071 7.566 7.677 1.00 94.06 115 VAL A N 1
ATOM 923 C CA . VAL A 1 115 ? 4.100 8.696 6.730 1.00 94.06 115 VAL A CA 1
ATOM 924 C C . VAL A 1 115 ? 3.409 8.324 5.420 1.00 94.06 115 VAL A C 1
ATOM 926 O O . VAL A 1 115 ? 2.615 9.105 4.899 1.00 94.06 115 VAL A O 1
ATOM 929 N N . THR A 1 116 ? 3.665 7.117 4.906 1.00 93.31 116 THR A N 1
ATOM 930 C CA . THR A 1 116 ? 3.013 6.628 3.686 1.00 93.31 116 THR A CA 1
ATOM 931 C C . THR A 1 116 ? 1.498 6.615 3.877 1.00 93.31 116 THR A C 1
ATOM 933 O O . THR A 1 116 ? 0.786 7.185 3.053 1.00 93.31 116 THR A O 1
ATOM 936 N N . LEU A 1 117 ? 1.016 6.050 4.989 1.00 93.88 117 LEU A N 1
ATOM 937 C CA . LEU A 1 117 ? -0.406 5.967 5.316 1.00 93.88 117 LEU A CA 1
ATOM 938 C C . LEU A 1 117 ? -1.050 7.350 5.492 1.00 93.88 117 LEU A C 1
ATOM 940 O O . LEU A 1 117 ? -2.104 7.610 4.915 1.00 93.88 117 LEU A O 1
ATOM 944 N N . ALA A 1 118 ? -0.398 8.256 6.224 1.00 94.31 118 ALA A N 1
ATOM 945 C CA . ALA A 1 118 ? -0.868 9.625 6.418 1.00 94.31 118 ALA A CA 1
ATOM 946 C C . ALA A 1 118 ? -1.000 10.382 5.088 1.00 94.31 118 ALA A C 1
ATOM 948 O O . ALA A 1 118 ? -2.005 11.052 4.854 1.00 94.31 118 ALA A O 1
ATOM 949 N N . GLY A 1 119 ? -0.030 10.235 4.180 1.00 94.56 119 GLY A N 1
ATOM 950 C CA . GLY A 1 119 ? -0.125 10.845 2.857 1.00 94.56 119 GLY A CA 1
ATOM 951 C C . GLY A 1 119 ? -1.241 10.246 2.001 1.00 94.56 119 GLY A C 1
ATOM 952 O O . GLY A 1 119 ? -1.960 10.997 1.348 1.00 94.56 119 GLY A O 1
ATOM 953 N N . LEU A 1 120 ? -1.467 8.927 2.052 1.00 93.19 120 LEU A N 1
ATOM 954 C CA . LEU A 1 120 ? -2.606 8.298 1.367 1.00 93.19 120 LEU A CA 1
ATOM 955 C C . LEU A 1 120 ? -3.947 8.810 1.902 1.00 93.19 120 LEU A C 1
ATOM 957 O O . LEU A 1 120 ? -4.825 9.149 1.108 1.00 93.19 120 LEU A O 1
ATOM 961 N N . ALA A 1 121 ? -4.086 8.927 3.224 1.00 93.25 121 ALA A N 1
ATOM 962 C CA . ALA A 1 121 ? -5.269 9.508 3.848 1.00 93.25 121 ALA A CA 1
ATOM 963 C C . ALA A 1 121 ? -5.475 10.968 3.406 1.00 93.25 121 ALA A C 1
ATOM 965 O O . ALA A 1 121 ? -6.572 11.333 2.991 1.00 93.25 121 ALA A O 1
ATOM 966 N N . GLY A 1 122 ? -4.413 11.781 3.400 1.00 93.31 122 GLY A N 1
ATOM 967 C CA . GLY A 1 122 ? -4.458 13.165 2.920 1.00 93.31 122 GLY A CA 1
ATOM 968 C C . GLY A 1 122 ? -4.880 13.278 1.451 1.00 93.31 122 GLY A C 1
ATOM 969 O O . GLY A 1 122 ? -5.711 14.119 1.111 1.00 93.31 122 GLY A O 1
ATOM 970 N N . ILE A 1 123 ? -4.375 12.394 0.585 1.00 91.56 123 ILE A N 1
ATOM 971 C CA . ILE A 1 123 ? -4.764 12.338 -0.832 1.00 91.56 123 ILE A CA 1
ATOM 972 C C . ILE A 1 123 ? -6.245 11.983 -0.976 1.00 91.56 123 ILE A C 1
ATOM 974 O O . ILE A 1 123 ? -6.941 12.610 -1.774 1.00 91.56 123 ILE A O 1
ATOM 978 N N . LEU A 1 124 ? -6.744 11.007 -0.212 1.00 89.19 124 LEU A N 1
ATOM 979 C CA . LEU A 1 124 ? -8.159 10.634 -0.228 1.00 89.19 124 LEU A CA 1
ATOM 980 C C . LEU A 1 124 ? -9.044 11.802 0.214 1.00 89.19 124 LEU A C 1
ATOM 982 O O . LEU A 1 124 ? -9.969 12.160 -0.511 1.00 89.19 124 LEU A O 1
ATOM 986 N N . VAL A 1 125 ? -8.723 12.449 1.339 1.00 90.69 125 VAL A N 1
ATOM 987 C CA . VAL A 1 125 ? -9.457 13.624 1.840 1.00 90.69 125 VAL A CA 1
ATOM 988 C C . VAL A 1 125 ? -9.473 14.746 0.800 1.00 90.69 125 VAL A C 1
ATOM 990 O O . VAL A 1 125 ? -10.543 15.248 0.461 1.00 90.69 125 VAL A O 1
ATOM 993 N N . ALA A 1 126 ? -8.320 15.092 0.221 1.00 89.06 126 ALA A N 1
ATOM 994 C CA . ALA A 1 126 ? -8.240 16.103 -0.835 1.00 89.06 126 ALA A CA 1
ATOM 995 C C . ALA A 1 126 ? -9.081 15.726 -2.070 1.00 89.06 126 ALA A C 1
ATOM 997 O O . ALA A 1 126 ? -9.745 16.574 -2.664 1.00 89.06 126 ALA A O 1
ATOM 998 N N . SER A 1 127 ? -9.107 14.440 -2.426 1.00 89.56 127 SER A N 1
ATOM 999 C CA . SER A 1 127 ? -9.903 13.930 -3.550 1.00 89.56 127 SER A CA 1
ATOM 1000 C C . SER A 1 127 ? -11.408 14.034 -3.290 1.00 89.56 127 SER A C 1
ATOM 1002 O O . SER A 1 127 ? -12.163 14.357 -4.204 1.00 89.56 127 SER A O 1
ATOM 1004 N N . PHE A 1 128 ? -11.856 13.823 -2.048 1.00 86.00 128 PHE A N 1
ATOM 1005 C CA . PHE A 1 128 ? -13.257 14.020 -1.665 1.00 86.00 128 PHE A CA 1
ATOM 1006 C C . PHE A 1 128 ? -13.695 15.488 -1.744 1.00 86.00 128 PHE A C 1
ATOM 1008 O O . PHE A 1 128 ? -14.842 15.758 -2.110 1.00 86.00 128 PHE A O 1
ATOM 1015 N N . LEU A 1 129 ? -12.793 16.431 -1.449 1.00 87.88 129 LEU A N 1
ATOM 1016 C CA . LEU A 1 129 ? -13.062 17.868 -1.568 1.00 87.88 129 LEU A CA 1
ATOM 1017 C C . LEU A 1 129 ? -13.184 18.313 -3.033 1.00 87.88 129 LEU A C 1
ATOM 1019 O O . LEU A 1 129 ? -14.007 19.170 -3.354 1.00 87.88 129 LEU A O 1
ATOM 1023 N N . TRP A 1 130 ? -12.421 17.697 -3.939 1.00 85.69 130 TRP A N 1
ATOM 1024 C CA . TRP A 1 130 ? -12.434 18.017 -5.368 1.00 85.69 130 TRP A CA 1
ATOM 1025 C C . TRP A 1 130 ? -12.935 16.851 -6.215 1.00 85.69 130 TRP A C 1
ATOM 1027 O O . TRP A 1 130 ? -12.184 16.206 -6.947 1.00 85.69 130 TRP A O 1
ATOM 1037 N N . LYS A 1 131 ? -14.254 16.630 -6.167 1.00 78.31 131 LYS A N 1
ATOM 1038 C CA . LYS A 1 131 ? -14.932 15.502 -6.830 1.00 78.31 131 LYS A CA 1
ATOM 1039 C C . LYS A 1 131 ? -14.595 15.344 -8.320 1.00 78.31 131 LYS A C 1
ATOM 1041 O O . LYS A 1 131 ? -14.502 14.222 -8.807 1.00 78.31 131 LYS A O 1
ATOM 1046 N N . GLY A 1 132 ? -14.355 16.451 -9.031 1.00 75.00 132 GLY A N 1
ATOM 1047 C CA . GLY A 1 132 ? -13.981 16.445 -10.453 1.00 75.00 132 GLY A CA 1
ATOM 1048 C C . GLY A 1 132 ? -12.606 15.833 -10.759 1.00 75.00 132 GLY A C 1
ATOM 1049 O O . GLY A 1 132 ? -12.333 15.491 -11.905 1.00 75.00 132 GLY A O 1
ATOM 1050 N N . LEU A 1 133 ? -11.747 15.658 -9.752 1.00 70.06 133 LEU A N 1
ATOM 1051 C CA . LEU A 1 133 ? -10.372 15.169 -9.900 1.00 70.06 133 LEU A CA 1
ATOM 1052 C C . LEU A 1 133 ? -10.181 13.718 -9.421 1.00 70.06 133 LEU A C 1
ATOM 1054 O O . LEU A 1 133 ? -9.094 13.166 -9.600 1.00 70.06 133 LEU A O 1
ATOM 1058 N N . ILE A 1 134 ? -11.226 13.081 -8.875 1.00 71.94 134 ILE A N 1
ATOM 1059 C CA . ILE A 1 134 ? -11.157 11.766 -8.207 1.00 71.94 134 ILE A CA 1
ATOM 1060 C C . ILE A 1 134 ? -10.531 10.674 -9.088 1.00 71.94 134 ILE A C 1
ATOM 1062 O O . ILE A 1 134 ? -9.735 9.866 -8.623 1.00 71.94 134 ILE A O 1
ATOM 1066 N N . ILE A 1 135 ? -10.881 10.614 -10.371 1.00 66.12 135 ILE A N 1
ATOM 1067 C CA . ILE A 1 135 ? -10.492 9.465 -11.204 1.00 66.12 135 ILE A CA 1
ATOM 1068 C C . ILE A 1 135 ? -9.073 9.641 -11.772 1.00 66.12 135 ILE A C 1
ATOM 1070 O O . ILE A 1 135 ? -8.329 8.672 -11.911 1.00 66.12 135 ILE A O 1
ATOM 1074 N N . PHE A 1 136 ? -8.662 10.879 -12.060 1.00 73.06 136 PHE A N 1
ATOM 1075 C CA . PHE A 1 136 ? -7.395 11.161 -12.745 1.00 73.06 136 PHE A CA 1
ATOM 1076 C C . PHE A 1 136 ? -6.267 11.560 -11.794 1.00 73.06 136 PHE A C 1
ATOM 1078 O O . PHE A 1 136 ? -5.129 11.099 -11.940 1.00 73.06 136 PHE A O 1
ATOM 1085 N N . LEU A 1 137 ? -6.564 12.416 -10.816 1.00 78.88 137 LEU A N 1
ATOM 1086 C CA . LEU A 1 137 ? -5.548 12.975 -9.935 1.00 78.88 137 LEU A CA 1
ATOM 1087 C C . LEU A 1 137 ? -5.210 12.002 -8.809 1.00 78.88 137 LEU A C 1
ATOM 1089 O O . LEU A 1 137 ? -4.035 11.776 -8.542 1.00 78.88 137 LEU A O 1
ATOM 1093 N N . THR A 1 138 ? -6.215 11.380 -8.194 1.00 84.00 138 THR A N 1
ATOM 1094 C CA . THR A 1 138 ? -6.041 10.540 -7.002 1.00 84.00 138 THR A CA 1
ATOM 1095 C C . THR A 1 138 ? -5.074 9.390 -7.255 1.00 84.00 138 THR A C 1
ATOM 1097 O O . THR A 1 138 ? -4.062 9.279 -6.568 1.00 84.00 138 THR A O 1
ATOM 1100 N N . VAL A 1 139 ? -5.316 8.589 -8.297 1.00 83.25 139 VAL A N 1
ATOM 1101 C CA . VAL A 1 139 ? -4.456 7.442 -8.635 1.00 83.25 139 VAL A CA 1
ATOM 1102 C C . VAL A 1 139 ? -3.039 7.901 -8.993 1.00 83.25 139 VAL A C 1
ATOM 1104 O O . VAL A 1 139 ? -2.055 7.341 -8.508 1.00 83.25 139 VAL A O 1
ATOM 1107 N N . SER A 1 140 ? -2.915 8.963 -9.793 1.00 84.31 140 SER A N 1
ATOM 1108 C CA . SER A 1 140 ? -1.618 9.501 -10.220 1.00 84.31 140 SER A CA 1
ATOM 1109 C C . SER A 1 140 ? -0.796 10.041 -9.045 1.00 84.31 140 SER A C 1
ATOM 1111 O O . SER A 1 140 ? 0.414 9.814 -8.968 1.00 84.31 140 SER A O 1
ATOM 1113 N N . VAL A 1 141 ? -1.443 10.744 -8.113 1.00 89.81 141 VAL A N 1
ATOM 1114 C CA . VAL A 1 141 ? -0.801 11.298 -6.917 1.00 89.81 141 VAL A CA 1
ATOM 1115 C C . VAL A 1 141 ? -0.441 10.184 -5.937 1.00 89.81 141 VAL A C 1
ATOM 1117 O O . VAL A 1 141 ? 0.667 10.205 -5.411 1.00 89.81 141 VAL A O 1
ATOM 1120 N N . MET A 1 142 ? -1.291 9.166 -5.761 1.00 90.12 142 MET A N 1
ATOM 1121 C CA . MET A 1 142 ? -0.962 7.986 -4.952 1.00 90.12 142 MET A CA 1
ATOM 1122 C C . MET A 1 142 ? 0.291 7.277 -5.470 1.00 90.12 142 MET A C 1
ATOM 1124 O O . MET A 1 142 ? 1.204 7.011 -4.693 1.00 90.12 142 MET A O 1
ATOM 1128 N N . ILE A 1 143 ? 0.389 7.030 -6.781 1.00 88.81 143 ILE A N 1
ATOM 1129 C CA . ILE A 1 143 ? 1.579 6.413 -7.390 1.00 88.81 143 ILE A CA 1
ATOM 1130 C C . ILE A 1 143 ? 2.829 7.261 -7.123 1.00 88.81 143 ILE A C 1
ATOM 1132 O O . ILE A 1 143 ? 3.866 6.728 -6.724 1.00 88.81 143 ILE A O 1
ATOM 1136 N N . LYS A 1 144 ? 2.740 8.585 -7.317 1.00 91.06 144 LYS A N 1
ATOM 1137 C CA . LYS A 1 144 ? 3.853 9.504 -7.033 1.00 91.06 144 LYS A CA 1
ATOM 1138 C C . LYS A 1 144 ? 4.252 9.476 -5.559 1.00 91.06 144 LYS A C 1
ATOM 1140 O O . LYS A 1 144 ? 5.445 9.458 -5.269 1.00 91.06 144 LYS A O 1
ATOM 1145 N N . TRP A 1 145 ? 3.278 9.444 -4.656 1.00 94.00 145 TRP A N 1
ATOM 1146 C CA . TRP A 1 145 ? 3.503 9.394 -3.217 1.00 94.00 145 TRP A CA 1
ATOM 1147 C C . TRP A 1 145 ? 4.208 8.107 -2.793 1.00 94.00 145 TRP A C 1
ATOM 1149 O O . TRP A 1 145 ? 5.267 8.163 -2.171 1.00 94.00 145 TRP A O 1
ATOM 1159 N N . PHE A 1 146 ? 3.700 6.950 -3.223 1.00 91.19 146 PHE A N 1
ATOM 1160 C CA . PHE A 1 146 ? 4.356 5.666 -2.983 1.00 91.19 146 PHE A CA 1
ATOM 1161 C C . PHE A 1 146 ? 5.790 5.649 -3.521 1.00 91.19 146 PHE A C 1
ATOM 1163 O O . PHE A 1 146 ? 6.711 5.237 -2.815 1.00 91.19 146 PHE A O 1
ATOM 1170 N N . ASN A 1 147 ? 6.004 6.147 -4.743 1.00 91.31 147 ASN A N 1
ATOM 1171 C CA . ASN A 1 147 ? 7.338 6.215 -5.331 1.00 91.31 147 ASN A CA 1
ATOM 1172 C C . ASN A 1 147 ? 8.268 7.130 -4.519 1.00 91.31 147 ASN A C 1
ATOM 1174 O O . ASN A 1 147 ? 9.422 6.773 -4.305 1.00 91.31 147 ASN A O 1
ATOM 1178 N N . HIS A 1 148 ? 7.773 8.276 -4.038 1.00 92.69 148 HIS A N 1
ATOM 1179 C CA . HIS A 1 148 ? 8.522 9.199 -3.183 1.00 92.69 148 HIS A CA 1
ATOM 1180 C C . HIS A 1 148 ? 8.944 8.535 -1.864 1.00 92.69 148 HIS A C 1
ATOM 1182 O O . HIS A 1 148 ? 10.132 8.516 -1.541 1.00 92.69 148 HIS A O 1
ATOM 1188 N N . CYS A 1 149 ? 8.006 7.912 -1.145 1.00 92.12 149 CYS A N 1
ATOM 1189 C CA . CYS A 1 149 ? 8.294 7.202 0.104 1.00 92.12 149 CYS A CA 1
ATOM 1190 C C . CYS A 1 149 ? 9.231 5.996 -0.102 1.00 92.12 149 CYS A C 1
ATOM 1192 O O . CYS A 1 149 ? 10.037 5.675 0.777 1.00 92.12 149 CYS A O 1
ATOM 1194 N N . GLY A 1 150 ? 9.150 5.344 -1.266 1.00 89.19 150 GLY A N 1
ATOM 1195 C CA . GLY A 1 150 ? 9.958 4.185 -1.639 1.00 89.19 150 GLY A CA 1
ATOM 1196 C C . GLY A 1 150 ? 11.392 4.499 -2.079 1.00 89.19 150 GLY A C 1
ATOM 1197 O O . GLY A 1 150 ? 12.242 3.613 -1.981 1.00 89.19 150 GLY A O 1
ATOM 1198 N N . GLN A 1 151 ? 11.712 5.734 -2.498 1.00 90.62 151 GLN A N 1
ATOM 1199 C CA . GLN A 1 151 ? 13.041 6.089 -3.042 1.00 90.62 151 GLN A CA 1
ATOM 1200 C C . GLN A 1 151 ? 14.231 5.597 -2.202 1.00 90.62 151 GLN A C 1
ATOM 1202 O O . GLN A 1 151 ? 15.131 4.966 -2.763 1.00 90.62 151 GLN A O 1
ATOM 1207 N N . PRO A 1 152 ? 14.260 5.799 -0.870 1.00 90.94 152 PRO A N 1
ATOM 1208 C CA . PRO A 1 152 ? 15.409 5.379 -0.074 1.00 90.94 152 PRO A CA 1
ATOM 1209 C C . PRO A 1 152 ? 15.557 3.855 -0.004 1.00 90.94 152 PRO A C 1
ATOM 1211 O O . PRO A 1 152 ? 16.667 3.346 0.124 1.00 90.94 152 PRO A O 1
ATOM 1214 N N . TRP A 1 153 ? 14.440 3.122 -0.065 1.00 92.62 153 TRP A N 1
ATOM 1215 C CA . TRP A 1 153 ? 14.461 1.663 -0.109 1.00 92.62 153 TRP A CA 1
ATOM 1216 C C . TRP A 1 153 ? 14.979 1.169 -1.455 1.00 92.62 153 TRP A C 1
ATOM 1218 O O . TRP A 1 153 ? 15.825 0.283 -1.490 1.00 92.62 153 TRP A O 1
ATOM 1228 N N . TYR A 1 154 ? 14.552 1.796 -2.552 1.00 91.75 154 TYR A N 1
ATOM 1229 C CA . TYR A 1 154 ? 15.045 1.456 -3.883 1.00 91.75 154 TYR A CA 1
ATOM 1230 C C . TYR A 1 154 ? 16.563 1.611 -3.980 1.00 91.75 154 TYR A C 1
ATOM 1232 O O . TYR A 1 154 ? 17.2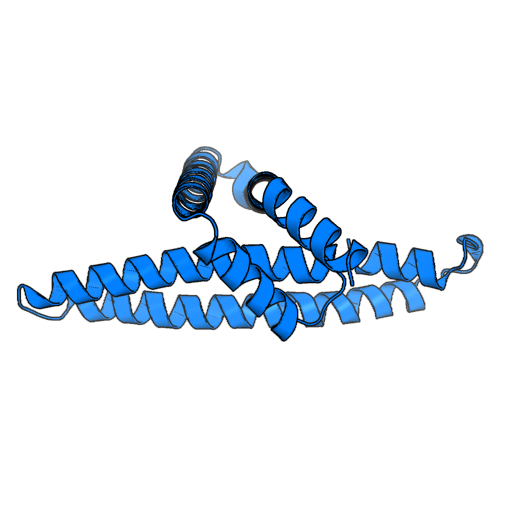34 0.658 -4.354 1.00 91.75 154 TYR A O 1
ATOM 1240 N N . ALA A 1 155 ? 17.108 2.735 -3.505 1.00 92.06 155 ALA A N 1
ATOM 1241 C CA . ALA A 1 155 ? 18.554 2.952 -3.463 1.00 92.06 155 ALA A CA 1
ATOM 1242 C C . ALA A 1 155 ? 19.298 1.900 -2.617 1.00 92.06 155 ALA A C 1
ATOM 1244 O O . ALA A 1 155 ? 20.457 1.588 -2.883 1.00 92.06 155 ALA A O 1
ATOM 1245 N N . ARG A 1 156 ? 18.652 1.347 -1.581 1.00 91.38 156 ARG A N 1
ATOM 1246 C CA . ARG A 1 156 ? 19.218 0.262 -0.771 1.00 91.38 156 ARG A CA 1
ATOM 1247 C C . ARG A 1 156 ? 19.233 -1.062 -1.533 1.00 91.38 156 ARG A C 1
ATOM 1249 O O . ARG A 1 156 ? 20.242 -1.755 -1.490 1.00 91.38 156 ARG A O 1
ATOM 1256 N N . VAL A 1 157 ? 18.141 -1.393 -2.219 1.00 90.25 157 VAL A N 1
ATOM 1257 C CA . VAL A 1 157 ? 18.042 -2.603 -3.048 1.00 90.25 157 VAL A CA 1
ATOM 1258 C C . VAL A 1 157 ? 19.040 -2.544 -4.206 1.00 90.25 157 VAL A C 1
ATOM 1260 O O . VAL A 1 157 ? 19.755 -3.515 -4.416 1.00 90.25 157 VAL A O 1
ATOM 1263 N N . ASP A 1 158 ? 19.173 -1.399 -4.881 1.00 91.06 158 ASP A N 1
ATOM 1264 C CA . ASP A 1 158 ? 20.163 -1.200 -5.950 1.00 91.06 158 ASP A CA 1
ATOM 1265 C C . ASP A 1 158 ? 21.595 -1.464 -5.451 1.00 91.06 158 ASP A C 1
ATOM 1267 O O . ASP A 1 158 ? 22.363 -2.172 -6.098 1.00 91.06 158 ASP A O 1
ATOM 1271 N N . LYS A 1 159 ? 21.944 -0.974 -4.252 1.00 91.88 159 LYS A N 1
ATOM 1272 C CA . LYS A 1 159 ? 23.246 -1.260 -3.623 1.00 91.88 159 LYS A CA 1
ATOM 1273 C C . LYS A 1 159 ? 23.445 -2.741 -3.303 1.00 91.88 159 LYS A C 1
ATOM 1275 O O . LYS A 1 159 ? 24.554 -3.236 -3.447 1.00 91.88 159 LYS A O 1
ATOM 1280 N N . MET A 1 160 ? 22.400 -3.436 -2.850 1.00 88.56 160 MET A N 1
ATOM 1281 C CA . MET A 1 160 ? 22.465 -4.876 -2.566 1.00 88.56 160 MET A CA 1
ATOM 1282 C C . MET A 1 160 ? 22.659 -5.695 -3.843 1.00 88.56 160 MET A C 1
ATOM 1284 O O . MET A 1 160 ? 23.395 -6.670 -3.820 1.00 88.56 160 MET A O 1
ATOM 1288 N N . LEU A 1 161 ? 22.022 -5.286 -4.943 1.00 86.56 161 LEU A N 1
ATOM 1289 C CA . LEU A 1 161 ? 22.169 -5.933 -6.246 1.00 86.56 161 LEU A CA 1
ATOM 1290 C C . LEU A 1 161 ? 23.540 -5.669 -6.876 1.00 86.56 161 LEU A C 1
ATOM 1292 O O . LEU A 1 161 ? 24.076 -6.554 -7.521 1.00 86.56 161 LEU A O 1
ATOM 1296 N N . ALA A 1 162 ? 24.117 -4.480 -6.679 1.00 87.38 162 ALA A N 1
ATOM 1297 C CA . ALA A 1 162 ? 25.450 -4.144 -7.186 1.00 87.38 162 ALA A CA 1
ATOM 1298 C C . ALA A 1 162 ? 26.600 -4.805 -6.402 1.00 87.38 162 ALA A C 1
ATOM 1300 O O . ALA A 1 162 ? 27.728 -4.837 -6.884 1.00 87.38 162 ALA A O 1
ATOM 1301 N N . ALA A 1 163 ? 26.332 -5.274 -5.180 1.00 76.81 163 ALA A N 1
ATOM 1302 C CA . ALA A 1 163 ? 27.302 -5.950 -4.319 1.00 76.81 163 ALA A CA 1
ATOM 1303 C C . ALA A 1 163 ? 27.237 -7.489 -4.410 1.00 76.81 163 ALA A C 1
ATOM 1305 O O . ALA A 1 163 ? 27.995 -8.157 -3.707 1.00 76.81 163 ALA A O 1
ATOM 1306 N N . ALA A 1 164 ? 26.316 -8.027 -5.216 1.00 62.06 164 ALA A N 1
ATOM 1307 C CA . ALA A 1 164 ? 26.114 -9.454 -5.465 1.00 62.06 164 ALA A CA 1
ATOM 1308 C C . ALA A 1 164 ? 26.711 -9.855 -6.819 1.00 62.06 164 ALA A C 1
ATOM 1310 O O . ALA A 1 164 ? 27.206 -11.000 -6.905 1.00 62.06 164 ALA A O 1
#

pLDDT: mean 84.92, std 12.35, range [43.47, 97.94]